Protein AF-N9DB16-F1 (afdb_monomer_lite)

Secondary structure (DSSP, 8-state):
---HHHHHHHTT---TTTSHHHHHTHHHHT-SSS-HHHHHHHHT--HHHHHHHHHHHHHHTT---TTTHHHHHHHHHHTHHHHHHS-HHHHHHHH---HHHHHHHHHHHHHHHTT-

Foldseek 3Di:
DPPLVVVCVVPVDDDPPQPSLLVVCVCLLCPPPDDLVRSCVVSVHDSVSSVVSNVVSCVVVVPDPPPPPVVLLVVLVVCVVCLPPPDLVVCCVPVVDDSVSSVVSNVSSVVVVVVD

Sequence (116 aa):
MIDTFAWCLAYGLKGYKGILGRYQHRDTILNPVMTIKQIAEQLKITIEEIHNARKALRRKLKIEETIGQGKIEKWVLQHAIPLTNLKIKQLQQEYQISKEQIKYRRILLKKLQSKI

Structure (mmCIF, N/CA/C/O backbone):
data_AF-N9DB16-F1
#
_entry.id   AF-N9DB16-F1
#
loop_
_atom_site.group_PDB
_atom_site.id
_atom_site.type_symbol
_atom_site.label_atom_id
_atom_site.label_alt_id
_atom_site.label_comp_id
_atom_site.label_asym_id
_atom_site.label_entity_id
_atom_site.label_seq_id
_atom_site.pdbx_PDB_ins_code
_atom_site.Cartn_x
_atom_site.Cartn_y
_atom_site.Cartn_z
_atom_site.occupancy
_atom_site.B_iso_or_equiv
_atom_site.auth_seq_id
_atom_site.auth_comp_id
_atom_site.auth_asym_id
_atom_site.auth_atom_id
_atom_site.pdbx_PDB_model_num
ATOM 1 N N . MET A 1 1 ? 8.186 2.051 -42.200 1.00 39.25 1 MET A N 1
ATOM 2 C CA . MET A 1 1 ? 9.256 2.294 -41.211 1.00 39.25 1 MET A CA 1
ATOM 3 C C . MET A 1 1 ? 9.152 3.768 -40.852 1.00 39.25 1 MET A C 1
ATOM 5 O O . MET A 1 1 ? 9.406 4.589 -41.718 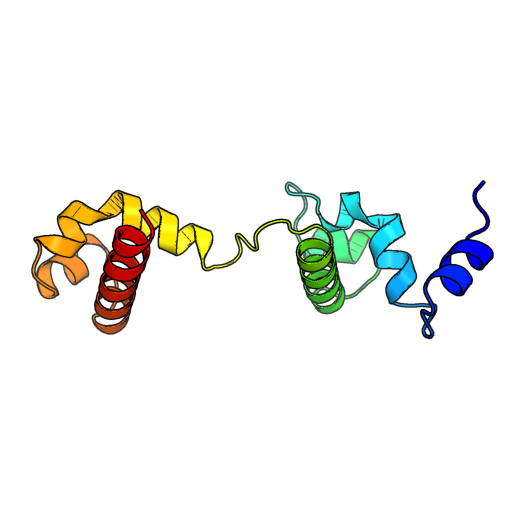1.00 39.25 1 MET A O 1
ATOM 9 N N . ILE A 1 2 ? 8.576 4.110 -39.698 1.00 46.16 2 ILE A N 1
ATOM 10 C CA . ILE A 1 2 ? 8.326 5.520 -39.353 1.00 46.16 2 ILE A CA 1
ATOM 11 C C . ILE A 1 2 ? 9.645 6.101 -38.859 1.00 46.16 2 ILE A C 1
ATOM 13 O O . ILE A 1 2 ? 10.260 5.531 -37.961 1.00 46.16 2 ILE A O 1
ATOM 17 N N . ASP A 1 3 ? 10.074 7.190 -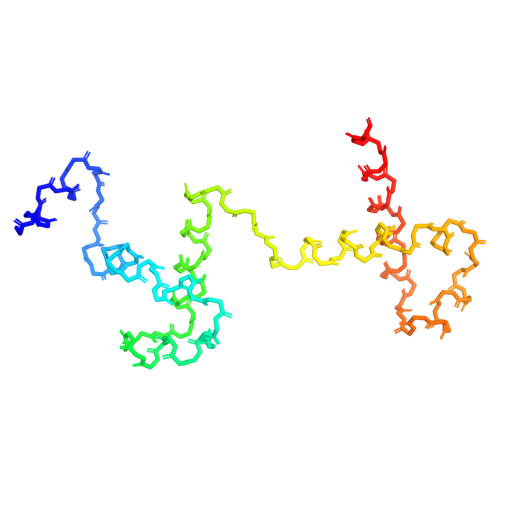39.490 1.00 50.94 3 ASP A N 1
ATOM 18 C CA . ASP A 1 3 ? 11.330 7.868 -39.205 1.00 50.94 3 ASP A CA 1
ATOM 19 C C . ASP A 1 3 ? 11.325 8.411 -37.769 1.00 50.94 3 ASP A C 1
ATOM 21 O O . ASP A 1 3 ? 10.652 9.388 -37.422 1.00 50.94 3 ASP A O 1
ATOM 25 N N . THR A 1 4 ? 12.064 7.709 -36.916 1.00 48.97 4 THR A N 1
ATOM 26 C CA . THR A 1 4 ? 12.228 7.943 -35.481 1.00 48.97 4 THR A CA 1
ATOM 27 C C . THR A 1 4 ? 12.706 9.366 -35.174 1.00 48.97 4 THR A C 1
ATOM 29 O O . THR A 1 4 ? 12.467 9.879 -34.080 1.00 48.97 4 THR A O 1
ATOM 32 N N . PHE A 1 5 ? 13.350 10.026 -36.140 1.00 47.31 5 PHE A N 1
ATOM 33 C CA . PHE A 1 5 ? 13.876 11.376 -35.991 1.00 47.31 5 PHE A CA 1
ATOM 34 C C . PHE A 1 5 ? 12.772 12.444 -36.076 1.00 47.31 5 PHE A C 1
ATOM 36 O O . PHE A 1 5 ? 12.752 13.388 -35.282 1.00 47.31 5 PHE A O 1
ATOM 43 N N . ALA A 1 6 ? 11.797 12.256 -36.973 1.00 49.19 6 ALA A N 1
ATOM 44 C CA . ALA A 1 6 ? 10.711 13.210 -37.208 1.00 49.19 6 ALA A CA 1
ATOM 45 C C . ALA A 1 6 ? 9.738 13.309 -36.018 1.00 49.19 6 ALA A C 1
ATOM 47 O O . ALA A 1 6 ? 9.274 14.396 -35.668 1.00 49.19 6 ALA A O 1
ATOM 48 N N . TRP A 1 7 ? 9.473 12.191 -35.333 1.00 47.47 7 TRP A N 1
ATOM 49 C CA . TRP A 1 7 ? 8.582 12.174 -34.168 1.00 47.47 7 TRP A CA 1
ATOM 50 C C . TRP A 1 7 ? 9.183 12.911 -32.961 1.00 47.47 7 TRP A C 1
ATOM 52 O O . TRP A 1 7 ? 8.475 13.609 -32.243 1.00 47.47 7 TRP A O 1
ATOM 62 N N . CYS A 1 8 ? 10.496 12.828 -32.736 1.00 41.78 8 CYS A N 1
ATOM 63 C CA . CYS A 1 8 ? 11.127 13.489 -31.589 1.00 41.78 8 CYS A CA 1
ATOM 64 C C . CYS A 1 8 ? 11.208 15.012 -31.718 1.00 41.78 8 CYS A C 1
ATOM 66 O O . CYS A 1 8 ? 11.080 15.712 -30.709 1.00 41.78 8 CYS A O 1
ATOM 68 N N . LEU A 1 9 ? 11.362 15.518 -32.943 1.00 45.78 9 LEU A N 1
ATOM 69 C CA . LEU A 1 9 ? 11.320 16.951 -33.233 1.00 45.78 9 LEU A CA 1
ATOM 70 C C . LEU A 1 9 ? 9.923 17.540 -32.999 1.00 45.78 9 LEU A C 1
ATOM 72 O O . LEU A 1 9 ? 9.815 18.603 -32.392 1.00 45.78 9 LEU A O 1
ATOM 76 N N . ALA A 1 10 ? 8.860 16.819 -33.371 1.00 48.47 10 ALA A N 1
ATOM 77 C CA . ALA A 1 10 ? 7.476 17.274 -33.200 1.00 4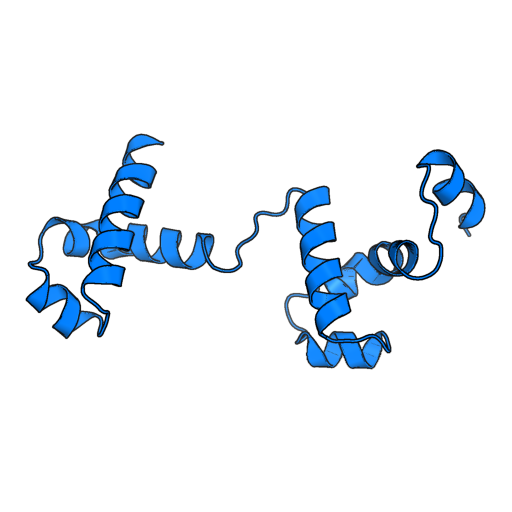8.47 10 ALA A CA 1
ATOM 78 C C . ALA A 1 10 ? 7.049 17.466 -31.728 1.00 48.47 10 ALA A C 1
ATOM 80 O O . ALA A 1 10 ? 6.119 18.220 -31.455 1.00 48.47 10 ALA A O 1
ATOM 81 N N . TYR A 1 11 ? 7.727 16.814 -30.775 1.00 52.41 11 TYR A N 1
ATOM 82 C CA . TYR A 1 11 ? 7.367 16.847 -29.349 1.00 52.41 11 TYR A CA 1
ATOM 83 C C . TYR A 1 11 ? 8.442 17.458 -28.431 1.00 52.41 11 TYR A C 1
ATOM 85 O O . TYR A 1 11 ? 8.320 17.362 -27.210 1.00 52.41 11 TYR A O 1
ATOM 93 N N . GLY A 1 12 ? 9.481 18.099 -28.983 1.00 38.59 12 GLY A N 1
ATOM 94 C CA . GLY A 1 12 ? 10.418 18.935 -28.213 1.00 38.59 12 GLY A CA 1
ATOM 95 C C . GLY A 1 12 ? 11.279 18.197 -27.177 1.00 38.59 12 GLY A C 1
ATOM 96 O O . GLY A 1 12 ? 11.698 18.787 -26.181 1.00 38.59 12 GLY A O 1
ATOM 97 N N . LEU A 1 13 ? 11.551 16.904 -27.375 1.00 45.72 13 LEU A N 1
ATOM 98 C CA . LEU A 1 13 ? 12.252 16.068 -26.394 1.00 45.72 13 LEU A CA 1
ATOM 99 C C . LEU A 1 13 ? 13.773 16.075 -26.637 1.00 45.72 13 LEU A C 1
ATOM 101 O O . LEU A 1 13 ? 14.283 15.307 -27.449 1.00 45.72 13 LEU A O 1
ATOM 105 N N . LYS A 1 14 ? 14.528 16.906 -25.903 1.00 38.22 14 LYS A N 1
ATOM 106 C CA . LYS A 1 14 ? 16.004 16.835 -25.863 1.00 38.22 14 LYS A CA 1
ATOM 107 C C . LYS A 1 14 ? 16.457 15.776 -24.845 1.00 38.22 14 LYS A C 1
ATOM 109 O O . LYS A 1 14 ? 16.192 15.916 -23.657 1.00 38.22 14 LYS A O 1
ATOM 114 N N . GLY A 1 15 ? 17.140 14.721 -25.305 1.00 41.34 15 GLY A N 1
ATOM 115 C CA . GLY A 1 15 ? 17.686 13.653 -24.445 1.00 41.34 15 GLY A CA 1
ATOM 116 C C . GLY A 1 15 ? 17.446 12.250 -25.010 1.00 41.34 15 GLY A C 1
ATOM 117 O O . GLY A 1 15 ? 16.653 11.469 -24.484 1.00 41.34 15 GLY A O 1
ATOM 118 N N . TYR A 1 16 ? 18.115 11.940 -26.120 1.00 42.94 16 TYR A N 1
ATOM 119 C CA . TYR A 1 16 ? 17.703 10.900 -27.070 1.00 42.94 16 TYR A CA 1
ATOM 120 C C . TYR A 1 16 ? 17.942 9.439 -26.644 1.00 42.94 16 TYR A C 1
ATOM 122 O O . TYR A 1 16 ? 17.407 8.543 -27.286 1.00 42.94 16 TYR A O 1
ATOM 130 N N . LYS A 1 17 ? 18.671 9.150 -25.556 1.00 49.56 17 LYS A N 1
ATOM 131 C CA . LYS A 1 17 ? 18.933 7.750 -25.150 1.00 49.56 17 LYS A CA 1
ATOM 132 C C . LYS A 1 17 ? 17.927 7.161 -24.153 1.00 49.56 17 LYS A C 1
ATOM 134 O O . LYS A 1 17 ? 17.624 5.979 -24.240 1.00 49.56 17 LYS A O 1
ATOM 139 N N . GLY A 1 18 ? 17.360 7.960 -23.244 1.00 47.97 18 GLY A N 1
ATOM 140 C CA . GLY A 1 18 ? 16.523 7.434 -22.149 1.00 47.97 18 GLY A CA 1
ATOM 141 C C . GLY A 1 18 ? 15.007 7.546 -22.354 1.00 47.97 18 GLY A C 1
ATOM 142 O O . GLY A 1 18 ? 14.236 6.851 -21.699 1.00 47.97 18 GLY A O 1
ATOM 143 N N . ILE A 1 19 ? 14.528 8.451 -23.212 1.00 47.09 19 ILE A N 1
ATOM 144 C CA . ILE A 1 19 ? 13.083 8.730 -23.367 1.00 47.09 19 ILE A CA 1
ATOM 145 C C . ILE A 1 19 ? 12.465 7.931 -24.528 1.00 47.09 19 ILE A C 1
ATOM 147 O O . ILE A 1 19 ? 11.341 7.449 -24.397 1.00 47.09 19 ILE A O 1
ATOM 151 N N . LEU A 1 20 ? 13.217 7.712 -25.611 1.00 42.53 20 LEU A N 1
ATOM 152 C CA . LEU A 1 20 ? 12.785 6.966 -26.802 1.00 42.53 20 LEU A CA 1
ATOM 153 C C . LEU A 1 20 ? 12.552 5.469 -26.537 1.00 42.53 20 LEU A C 1
ATOM 155 O O . LEU A 1 20 ? 11.509 4.935 -26.915 1.00 42.53 20 LEU A O 1
ATOM 159 N N . GLY A 1 21 ? 13.451 4.813 -25.791 1.00 50.47 21 GLY A N 1
ATOM 160 C CA . GLY A 1 21 ? 13.319 3.386 -25.462 1.00 50.47 21 GLY A CA 1
ATOM 161 C C . GLY A 1 21 ? 12.068 3.049 -24.638 1.00 50.47 21 GLY A C 1
ATOM 162 O O . GLY A 1 21 ? 11.552 1.936 -24.703 1.00 50.47 21 GLY A O 1
ATOM 163 N N . ARG A 1 22 ? 11.507 4.027 -23.910 1.00 53.44 22 ARG A N 1
ATOM 164 C CA . ARG A 1 22 ? 10.326 3.818 -23.057 1.00 53.44 22 ARG A CA 1
ATOM 165 C C . ARG A 1 22 ? 9.031 3.629 -23.848 1.00 53.44 22 ARG A C 1
ATOM 167 O O . ARG A 1 22 ? 8.146 2.926 -23.375 1.00 53.44 22 ARG A O 1
ATOM 174 N N . TYR A 1 23 ? 8.908 4.225 -25.034 1.00 56.62 23 TYR A N 1
ATOM 175 C CA . TYR A 1 23 ? 7.721 4.048 -25.883 1.00 56.62 23 TYR A CA 1
ATOM 176 C C . TYR A 1 23 ? 7.863 2.872 -26.838 1.00 56.62 23 TYR A C 1
ATOM 178 O O . TYR A 1 23 ? 6.895 2.146 -27.040 1.00 56.62 23 TYR A O 1
ATOM 186 N N . GLN A 1 24 ? 9.069 2.646 -27.363 1.00 63.22 24 GLN A N 1
ATOM 187 C CA . GLN A 1 24 ? 9.338 1.527 -28.264 1.00 63.22 24 GLN A CA 1
ATOM 188 C C . GLN A 1 24 ? 9.150 0.165 -27.576 1.00 63.22 24 GLN A C 1
ATOM 190 O O . GLN A 1 24 ? 8.721 -0.791 -28.211 1.00 63.22 24 GLN A O 1
ATOM 195 N N . HIS A 1 25 ? 9.388 0.095 -26.262 1.00 68.06 25 HIS A N 1
ATOM 196 C CA . HIS A 1 25 ? 9.169 -1.102 -25.447 1.00 68.06 25 HIS A CA 1
ATOM 197 C C . HIS A 1 25 ? 7.973 -0.966 -24.496 1.00 68.06 25 HIS A C 1
ATOM 199 O O . HIS A 1 25 ? 7.956 -1.597 -23.440 1.00 68.06 25 HIS A O 1
ATOM 205 N N . ARG A 1 26 ? 6.975 -0.133 -24.836 1.00 73.75 26 ARG A N 1
ATOM 206 C CA . ARG A 1 26 ? 5.801 0.129 -23.982 1.00 73.75 26 ARG A CA 1
ATOM 207 C C . ARG A 1 26 ? 5.157 -1.162 -23.477 1.00 73.75 26 ARG A C 1
ATOM 209 O O . ARG A 1 26 ? 4.920 -1.277 -22.276 1.00 73.75 26 ARG A O 1
ATOM 216 N N . ASP A 1 27 ? 4.893 -2.109 -24.372 1.00 75.94 27 ASP A N 1
ATOM 217 C CA . ASP A 1 27 ? 4.177 -3.345 -24.03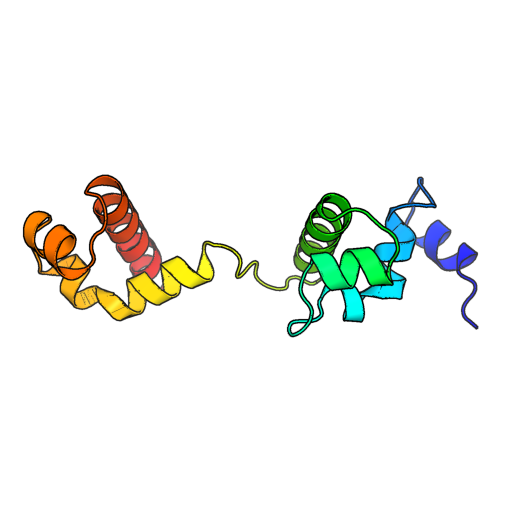7 1.00 75.94 27 ASP A CA 1
ATOM 218 C C . ASP A 1 27 ? 5.019 -4.263 -23.144 1.00 75.94 27 ASP A C 1
ATOM 220 O O . ASP A 1 27 ? 4.505 -4.851 -22.196 1.00 75.94 27 ASP A O 1
ATOM 224 N N . THR A 1 28 ? 6.338 -4.297 -23.355 1.00 77.75 28 THR A N 1
ATOM 225 C CA . THR A 1 28 ? 7.287 -5.014 -22.492 1.00 77.75 28 THR A CA 1
ATOM 226 C C . THR A 1 28 ? 7.388 -4.365 -21.109 1.00 77.75 28 THR A C 1
ATOM 228 O O . THR A 1 28 ? 7.324 -5.048 -20.090 1.00 77.75 28 THR A O 1
ATOM 231 N N . ILE A 1 29 ? 7.488 -3.034 -21.037 1.00 79.50 29 ILE A N 1
ATOM 232 C CA . ILE A 1 29 ? 7.606 -2.290 -19.773 1.00 79.50 29 ILE A CA 1
ATOM 233 C C . ILE A 1 29 ? 6.306 -2.365 -18.964 1.00 79.50 29 ILE A C 1
ATOM 235 O O . ILE A 1 29 ? 6.350 -2.416 -17.733 1.00 79.50 29 ILE A O 1
ATOM 239 N N . LEU A 1 30 ? 5.144 -2.381 -19.618 1.00 79.19 30 LEU A N 1
ATOM 240 C CA . LEU A 1 30 ? 3.836 -2.511 -18.970 1.00 79.19 30 LEU A CA 1
ATOM 241 C C . LEU A 1 30 ? 3.365 -3.965 -18.827 1.00 79.19 30 LEU A C 1
ATOM 243 O O . LEU A 1 30 ? 2.263 -4.178 -18.322 1.00 79.19 30 LEU A O 1
ATOM 247 N N . ASN A 1 31 ? 4.192 -4.947 -19.203 1.00 76.88 31 ASN A N 1
ATOM 248 C CA . ASN A 1 31 ? 3.834 -6.358 -19.149 1.00 76.88 31 ASN A CA 1
ATOM 249 C C . ASN A 1 31 ? 3.434 -6.770 -17.711 1.00 76.88 31 ASN A C 1
ATOM 251 O O . ASN A 1 31 ? 4.219 -6.550 -16.778 1.00 76.88 31 ASN A O 1
ATOM 255 N N . PRO A 1 32 ? 2.225 -7.337 -17.511 1.00 73.94 32 PRO A N 1
ATOM 256 C CA . PRO A 1 32 ? 1.730 -7.711 -16.187 1.00 73.94 32 PRO A CA 1
ATOM 257 C C . PRO A 1 32 ? 2.256 -9.067 -15.693 1.00 73.94 32 PRO A C 1
ATOM 259 O O . PRO A 1 32 ? 2.154 -9.350 -14.503 1.00 73.94 32 PRO A O 1
ATOM 262 N N . VAL A 1 33 ? 2.798 -9.895 -16.588 1.00 77.69 33 VAL A N 1
ATOM 263 C CA . VAL A 1 33 ? 3.297 -11.249 -16.307 1.00 77.69 33 VAL A CA 1
ATOM 264 C C . VAL A 1 33 ? 4.785 -11.222 -15.960 1.00 77.69 33 VAL A C 1
ATOM 266 O O . VAL A 1 33 ? 5.230 -11.930 -15.061 1.00 77.69 33 VAL A O 1
ATOM 269 N N . MET A 1 34 ? 5.564 -10.388 -16.650 1.00 72.94 34 MET A N 1
ATOM 270 C CA . MET A 1 34 ? 7.009 -10.308 -16.447 1.00 72.94 34 MET A CA 1
ATOM 271 C C . MET A 1 34 ? 7.375 -9.507 -15.196 1.00 72.94 34 MET A C 1
ATOM 273 O O . MET A 1 34 ? 6.873 -8.405 -14.944 1.00 72.94 34 MET A O 1
ATOM 277 N N . THR A 1 35 ? 8.329 -10.034 -14.430 1.00 83.25 35 THR A N 1
ATOM 278 C CA . THR A 1 35 ? 8.924 -9.304 -13.307 1.00 83.25 35 THR A CA 1
ATOM 279 C C . THR A 1 35 ? 9.787 -8.144 -13.806 1.00 83.25 35 THR A C 1
ATOM 281 O O . THR A 1 35 ? 10.321 -8.165 -14.914 1.00 83.25 35 THR A O 1
ATOM 284 N N . ILE A 1 36 ? 9.981 -7.125 -12.964 1.00 76.88 36 ILE A N 1
ATOM 285 C CA . ILE A 1 36 ? 10.828 -5.969 -13.306 1.00 76.88 36 ILE A CA 1
ATOM 286 C C . ILE A 1 36 ? 12.266 -6.403 -13.615 1.00 76.88 36 ILE A C 1
ATOM 288 O O . ILE A 1 36 ? 12.873 -5.849 -14.524 1.00 76.88 36 ILE A O 1
ATOM 292 N N . LYS A 1 37 ? 12.779 -7.423 -12.916 1.00 78.88 37 LYS A N 1
ATOM 293 C CA . LYS A 1 37 ? 14.109 -7.989 -13.158 1.00 78.88 37 LYS A CA 1
ATOM 294 C C . LYS A 1 37 ? 14.219 -8.617 -14.552 1.00 78.88 37 LYS A C 1
ATOM 296 O O . LYS A 1 37 ? 15.149 -8.299 -15.278 1.00 78.88 37 LYS A O 1
ATOM 301 N N . GLN A 1 38 ? 13.236 -9.422 -14.957 1.00 77.88 38 GLN A N 1
ATOM 302 C CA . GLN A 1 38 ? 13.214 -10.025 -16.297 1.00 77.88 38 GLN A CA 1
ATOM 303 C C . GLN A 1 38 ? 13.111 -8.968 -17.403 1.00 77.88 38 GLN A C 1
ATOM 305 O O . GLN A 1 38 ? 13.752 -9.085 -18.441 1.00 77.88 38 GLN A O 1
ATOM 310 N N . ILE A 1 39 ? 12.330 -7.908 -17.176 1.00 77.50 39 ILE A N 1
ATOM 311 C CA . ILE A 1 39 ? 12.222 -6.792 -18.125 1.00 77.50 39 ILE A CA 1
ATOM 312 C C . ILE A 1 39 ? 13.552 -6.027 -18.207 1.00 77.50 39 ILE A C 1
ATOM 314 O O . ILE A 1 39 ? 13.988 -5.675 -19.299 1.00 77.50 39 ILE A O 1
ATOM 318 N N . ALA A 1 40 ? 14.201 -5.782 -17.067 1.00 78.00 40 ALA A N 1
ATOM 319 C CA . ALA A 1 40 ? 15.507 -5.134 -16.987 1.00 78.00 40 ALA A CA 1
ATOM 320 C C . ALA A 1 40 ? 16.582 -5.930 -17.749 1.00 78.00 40 ALA A C 1
ATOM 322 O O . ALA A 1 40 ? 17.320 -5.358 -18.548 1.00 78.00 40 ALA A O 1
ATOM 323 N N . GLU A 1 41 ? 16.609 -7.254 -17.578 1.00 78.88 41 GLU A N 1
ATOM 324 C CA . GLU A 1 41 ? 17.500 -8.164 -18.308 1.00 78.88 41 GLU A CA 1
ATOM 325 C C . GLU A 1 41 ? 17.218 -8.157 -19.819 1.00 78.88 41 GLU A C 1
ATOM 327 O O . GLU A 1 41 ? 18.142 -8.008 -20.619 1.00 78.88 41 GLU A O 1
ATOM 332 N N . GLN A 1 42 ? 15.945 -8.240 -20.222 1.00 77.62 42 GLN A N 1
ATOM 333 C CA . GLN A 1 42 ? 15.545 -8.238 -21.634 1.00 77.62 42 GLN A CA 1
ATOM 334 C C . GLN A 1 42 ? 15.890 -6.922 -22.340 1.00 77.62 42 GLN A C 1
ATOM 336 O O . GLN A 1 42 ? 16.322 -6.925 -23.492 1.00 77.62 42 GLN A O 1
ATOM 341 N N . LEU A 1 43 ? 15.684 -5.794 -21.659 1.00 75.44 43 LEU A N 1
ATOM 342 C CA . LEU A 1 43 ? 15.915 -4.461 -22.212 1.00 75.44 43 LEU A CA 1
ATOM 343 C C . LEU A 1 43 ? 17.336 -3.943 -21.945 1.00 75.44 43 LEU A C 1
ATOM 345 O O . LEU A 1 43 ? 17.668 -2.853 -22.404 1.00 75.44 43 LEU A O 1
ATOM 349 N N . LYS A 1 44 ? 18.174 -4.720 -21.241 1.00 76.19 44 LYS A N 1
ATOM 350 C CA . LYS A 1 44 ? 19.546 -4.365 -20.835 1.00 76.19 44 LYS A CA 1
ATOM 351 C C . LYS A 1 44 ? 19.630 -2.997 -20.144 1.00 76.19 44 LYS A C 1
ATOM 353 O O . LYS A 1 44 ? 20.533 -2.209 -20.418 1.00 76.19 44 LYS A O 1
ATOM 358 N N . ILE A 1 45 ? 18.680 -2.724 -19.255 1.00 77.12 45 ILE A N 1
ATOM 359 C CA . ILE A 1 45 ? 18.603 -1.487 -18.464 1.00 77.12 45 ILE A CA 1
ATOM 360 C C . ILE A 1 45 ? 18.410 -1.801 -16.988 1.00 77.12 45 ILE A C 1
ATOM 362 O O . ILE A 1 45 ? 18.095 -2.928 -16.614 1.00 77.12 45 ILE A O 1
ATOM 366 N N . THR A 1 46 ? 18.613 -0.810 -16.129 1.00 75.81 46 THR A N 1
ATOM 367 C CA . THR A 1 46 ? 18.530 -1.019 -14.685 1.00 75.81 46 THR A CA 1
ATOM 368 C C . THR A 1 46 ? 17.084 -1.182 -14.210 1.00 75.81 46 THR A C 1
ATOM 370 O O . THR A 1 46 ? 16.126 -0.671 -14.796 1.00 75.81 46 THR A O 1
ATOM 373 N N . ILE A 1 47 ? 16.921 -1.873 -13.080 1.00 77.38 47 ILE A N 1
ATOM 374 C CA . ILE A 1 47 ? 15.629 -2.034 -12.396 1.00 77.38 47 ILE A CA 1
ATOM 375 C C . ILE A 1 47 ? 15.005 -0.663 -12.083 1.00 77.38 47 ILE A C 1
ATOM 377 O O . ILE A 1 47 ? 13.805 -0.462 -12.283 1.00 77.38 47 ILE A O 1
ATOM 381 N N . GLU A 1 48 ? 15.815 0.299 -11.638 1.00 73.56 48 GLU A N 1
ATOM 382 C CA . GLU A 1 48 ? 15.369 1.655 -11.313 1.00 73.56 48 GLU A CA 1
ATOM 383 C C . GLU A 1 48 ? 14.861 2.416 -12.548 1.00 73.56 48 GLU A C 1
ATOM 385 O O . GLU A 1 48 ? 13.801 3.050 -12.506 1.00 73.56 48 GLU A O 1
ATOM 390 N N . GLU A 1 49 ? 15.542 2.288 -13.688 1.00 73.12 49 GLU A N 1
ATOM 391 C CA . GLU A 1 49 ? 15.080 2.856 -14.956 1.00 73.12 49 GLU A CA 1
ATOM 392 C C . GLU A 1 49 ? 13.741 2.261 -15.400 1.00 73.12 49 GLU A C 1
ATOM 394 O O . GLU A 1 49 ? 12.879 3.008 -15.869 1.00 73.12 49 GLU A O 1
ATOM 399 N N . ILE A 1 50 ? 13.506 0.960 -15.184 1.00 76.94 50 ILE A N 1
ATOM 400 C CA . ILE A 1 50 ? 12.200 0.331 -15.444 1.00 76.94 50 ILE A CA 1
ATOM 401 C C . ILE A 1 50 ? 11.115 0.888 -14.524 1.00 76.94 50 ILE A C 1
ATOM 403 O O . ILE A 1 50 ? 10.013 1.186 -14.994 1.00 76.94 50 ILE A O 1
ATOM 407 N N . HIS A 1 51 ? 11.397 1.075 -13.232 1.00 78.06 51 HIS A N 1
ATOM 408 C CA . HIS A 1 51 ? 10.446 1.699 -12.309 1.00 78.06 51 HIS A CA 1
ATOM 409 C C . HIS A 1 51 ? 10.063 3.110 -12.768 1.00 78.06 51 HIS A C 1
ATOM 411 O O . HIS A 1 51 ? 8.873 3.432 -12.870 1.00 78.06 51 HIS A O 1
ATOM 417 N N . ASN A 1 52 ? 11.058 3.926 -13.115 1.00 77.69 52 ASN A N 1
ATOM 418 C CA . ASN A 1 52 ? 10.858 5.288 -13.601 1.00 77.69 52 ASN A CA 1
ATOM 419 C C . ASN A 1 52 ? 10.118 5.316 -14.946 1.00 77.69 52 ASN A C 1
ATOM 421 O O . ASN A 1 52 ? 9.217 6.135 -15.146 1.00 77.69 52 ASN A O 1
ATOM 425 N N . ALA A 1 53 ? 10.440 4.395 -15.856 1.00 77.44 53 ALA A N 1
ATOM 426 C CA . ALA A 1 53 ? 9.760 4.235 -17.135 1.00 77.44 53 ALA A CA 1
ATOM 427 C C . ALA A 1 53 ? 8.287 3.859 -16.963 1.00 77.44 53 ALA A C 1
ATOM 429 O O . ALA A 1 53 ? 7.412 4.513 -17.528 1.00 77.44 53 ALA A O 1
ATOM 430 N N . ARG A 1 54 ? 8.003 2.847 -16.141 1.00 79.38 54 ARG A N 1
ATOM 431 C CA . ARG A 1 54 ? 6.648 2.362 -15.866 1.00 79.38 54 ARG A CA 1
ATOM 432 C C . ARG A 1 54 ? 5.794 3.450 -15.212 1.00 79.38 54 ARG A C 1
ATOM 434 O O . ARG A 1 54 ? 4.646 3.639 -15.610 1.00 79.38 54 ARG A O 1
ATOM 441 N N . LYS A 1 55 ? 6.366 4.212 -14.274 1.00 77.56 55 LYS A N 1
ATOM 442 C CA . LYS A 1 55 ? 5.727 5.376 -13.636 1.00 77.56 55 LYS A CA 1
ATOM 443 C C . LYS A 1 55 ? 5.391 6.476 -14.646 1.00 77.56 55 LYS A C 1
ATOM 445 O O . LYS A 1 55 ? 4.252 6.935 -14.708 1.00 77.56 55 LYS A O 1
ATOM 450 N N . ALA A 1 56 ? 6.357 6.874 -15.475 1.00 76.56 56 ALA A N 1
ATOM 451 C CA . ALA A 1 56 ? 6.154 7.899 -16.498 1.00 76.56 56 ALA A CA 1
ATOM 452 C C . ALA A 1 56 ? 5.111 7.478 -17.552 1.00 76.56 56 ALA A C 1
ATOM 454 O O . ALA A 1 56 ? 4.236 8.270 -17.908 1.00 76.56 56 ALA A O 1
ATOM 455 N N . LEU A 1 57 ? 5.160 6.221 -18.010 1.00 78.25 57 LEU A N 1
ATOM 456 C CA . LEU A 1 57 ? 4.204 5.669 -18.972 1.00 78.25 57 LEU A CA 1
ATOM 457 C C . LEU A 1 57 ? 2.785 5.637 -18.410 1.00 78.25 57 LEU A C 1
ATOM 459 O O . LEU A 1 57 ? 1.866 6.090 -19.085 1.00 78.25 57 LEU A O 1
ATOM 463 N N . ARG A 1 58 ? 2.597 5.164 -17.172 1.00 77.06 58 ARG A N 1
ATOM 464 C CA . ARG A 1 58 ? 1.273 5.137 -16.533 1.00 77.06 58 ARG A CA 1
ATOM 465 C C . ARG A 1 58 ? 0.673 6.528 -16.383 1.00 77.06 58 ARG A C 1
ATOM 467 O O . ARG A 1 58 ? -0.471 6.726 -16.780 1.00 77.06 58 ARG A O 1
ATOM 474 N N . ARG A 1 59 ? 1.468 7.500 -15.918 1.00 75.19 59 ARG A N 1
ATOM 475 C CA . ARG A 1 59 ? 1.052 8.910 -15.823 1.00 75.19 59 ARG A CA 1
ATOM 476 C C . ARG A 1 59 ? 0.587 9.460 -17.168 1.00 75.19 59 ARG A C 1
ATOM 478 O O . ARG A 1 59 ? -0.485 10.049 -17.243 1.00 75.19 59 ARG A O 1
ATOM 485 N N . LYS A 1 60 ? 1.361 9.243 -18.236 1.00 75.12 60 LYS A N 1
ATOM 486 C CA . LYS A 1 60 ? 1.007 9.758 -19.569 1.00 75.12 60 LYS A CA 1
ATOM 487 C C . LYS A 1 60 ? -0.218 9.063 -20.161 1.00 75.12 60 LYS A C 1
ATOM 489 O O . LYS A 1 60 ? -1.025 9.708 -20.816 1.00 75.12 60 LYS A O 1
ATOM 494 N N . LEU A 1 61 ? -0.355 7.760 -19.929 1.00 74.75 61 LEU A N 1
ATOM 495 C CA . LEU A 1 61 ? -1.463 6.955 -20.444 1.00 74.75 61 LEU A CA 1
ATOM 496 C C . LEU A 1 61 ? -2.719 7.028 -19.568 1.00 74.75 61 LEU A C 1
ATOM 498 O O . LEU A 1 61 ? -3.692 6.346 -19.871 1.00 74.75 61 LEU A O 1
ATOM 502 N N . LYS A 1 62 ? -2.697 7.818 -18.483 1.00 73.56 62 LYS A N 1
ATOM 503 C CA . LYS A 1 62 ? -3.764 7.884 -17.471 1.00 73.56 62 LYS A CA 1
ATOM 504 C C . LYS A 1 62 ? -4.173 6.500 -16.945 1.00 73.56 62 LYS A C 1
ATOM 506 O O . LYS A 1 62 ? -5.316 6.288 -16.559 1.00 73.56 62 LYS A O 1
ATOM 511 N N . ILE A 1 63 ? -3.233 5.555 -16.931 1.00 72.00 63 ILE A N 1
ATOM 512 C CA . ILE A 1 63 ? -3.441 4.248 -16.310 1.00 72.00 63 ILE A CA 1
ATOM 513 C C . ILE A 1 63 ? -3.306 4.481 -14.813 1.00 72.00 63 ILE A C 1
ATOM 515 O O . ILE A 1 63 ? -2.234 4.893 -14.360 1.00 72.00 63 ILE A O 1
ATOM 519 N N . GLU A 1 64 ? -4.378 4.236 -14.061 1.00 61.97 64 GLU A N 1
ATOM 520 C CA . GLU A 1 64 ? -4.368 4.417 -12.613 1.00 61.97 64 GLU A CA 1
ATOM 521 C C . GLU A 1 64 ? -3.188 3.665 -11.986 1.00 61.97 64 GLU A C 1
ATOM 523 O O . GLU A 1 64 ? -2.960 2.473 -12.236 1.00 61.97 64 GLU A O 1
ATOM 528 N N . GLU A 1 65 ? -2.397 4.379 -11.179 1.00 56.19 65 GLU A N 1
ATOM 529 C CA . GLU A 1 65 ? -1.327 3.785 -10.384 1.00 56.19 65 GLU A CA 1
ATOM 530 C C . GLU A 1 65 ? -1.950 2.881 -9.312 1.00 56.19 65 GLU A C 1
ATOM 532 O O . GLU A 1 65 ? -2.117 3.238 -8.153 1.00 56.19 65 GLU A O 1
ATOM 537 N N . THR A 1 66 ? -2.235 1.636 -9.682 1.00 52.69 66 THR A N 1
ATOM 538 C CA . THR A 1 66 ? -2.609 0.554 -8.757 1.00 52.69 66 THR A CA 1
ATOM 539 C C . THR A 1 66 ? -1.417 0.042 -7.938 1.00 52.69 66 THR A C 1
ATOM 541 O O . THR A 1 66 ? -1.468 -1.040 -7.347 1.00 52.69 66 THR A O 1
ATOM 544 N N . ILE A 1 67 ? -0.315 0.798 -7.869 1.00 45.78 67 ILE A N 1
ATOM 545 C CA . ILE A 1 67 ? 0.779 0.502 -6.946 1.00 45.78 67 ILE A CA 1
ATOM 546 C C . ILE A 1 67 ? 0.490 1.230 -5.633 1.00 45.78 67 ILE A C 1
ATOM 548 O O . ILE A 1 67 ? 0.615 2.444 -5.528 1.00 45.78 67 ILE A O 1
ATOM 552 N N . GLY A 1 68 ? 0.101 0.455 -4.621 1.00 49.97 68 GLY A N 1
ATOM 553 C CA . GLY A 1 68 ? -0.036 0.904 -3.234 1.00 49.97 68 GLY A CA 1
ATOM 554 C C . GLY A 1 68 ? -1.444 1.365 -2.871 1.00 49.97 68 GLY A C 1
ATOM 555 O O . GLY A 1 68 ? -2.091 0.718 -2.052 1.00 49.97 68 GLY A O 1
ATOM 556 N N . GLN A 1 69 ? -1.941 2.436 -3.494 1.00 52.62 69 GLN A N 1
ATOM 557 C CA . GLN A 1 69 ? -3.217 3.046 -3.093 1.00 52.62 69 GLN A CA 1
ATOM 558 C C . GLN A 1 69 ? -4.429 2.188 -3.457 1.00 52.62 69 GLN A C 1
ATOM 560 O O . GLN A 1 69 ? -5.171 1.809 -2.559 1.00 52.62 69 GLN A O 1
ATOM 565 N N . GLY A 1 70 ? -4.570 1.755 -4.715 1.00 61.12 70 GLY A N 1
ATOM 566 C CA . GLY A 1 70 ? -5.735 0.962 -5.136 1.00 61.12 70 GLY A CA 1
ATOM 567 C C . GLY A 1 70 ? -5.890 -0.375 -4.395 1.00 61.12 70 GLY A C 1
ATOM 568 O O . GLY A 1 70 ? -7.006 -0.816 -4.131 1.00 61.12 70 GLY A O 1
ATOM 569 N N . LYS A 1 71 ? -4.783 -1.013 -3.981 1.00 74.88 71 LYS A N 1
ATOM 570 C CA . LYS A 1 71 ? -4.845 -2.243 -3.168 1.00 74.88 71 LYS A CA 1
ATOM 571 C C . LYS A 1 71 ? -5.345 -1.964 -1.751 1.00 74.88 71 LYS A C 1
ATOM 573 O O . LYS A 1 71 ? -6.148 -2.736 -1.235 1.00 74.88 71 LYS A O 1
ATOM 578 N N . ILE A 1 72 ? -4.884 -0.876 -1.134 1.00 83.69 72 ILE A N 1
ATOM 579 C CA . ILE A 1 72 ? -5.314 -0.494 0.215 1.00 83.69 72 ILE A CA 1
ATOM 580 C C . ILE A 1 72 ? -6.750 0.032 0.188 1.00 83.69 72 ILE A C 1
ATOM 582 O O . ILE A 1 72 ? -7.528 -0.344 1.053 1.00 83.69 72 ILE A O 1
ATOM 586 N N . GLU A 1 73 ? -7.128 0.836 -0.804 1.00 86.38 73 GLU A N 1
ATOM 587 C CA . GLU A 1 73 ? -8.498 1.326 -0.985 1.00 86.38 73 GLU A CA 1
ATOM 588 C C . GLU A 1 73 ? -9.474 0.169 -1.198 1.00 86.38 73 GLU A C 1
ATOM 590 O O . GLU A 1 73 ? -10.475 0.077 -0.490 1.00 86.38 73 GLU A O 1
ATOM 595 N N . LYS A 1 74 ? -9.136 -0.785 -2.078 1.00 86.44 74 LYS A N 1
ATOM 596 C CA . LYS A 1 74 ? -9.933 -2.003 -2.271 1.00 86.44 74 LYS A CA 1
ATOM 597 C C . LYS A 1 74 ? -10.070 -2.799 -0.975 1.00 86.44 74 LYS A C 1
ATOM 599 O O . LYS A 1 74 ? -11.176 -3.201 -0.628 1.00 86.44 74 LYS A O 1
ATOM 604 N N . TRP A 1 75 ? -8.973 -2.994 -0.241 1.00 90.75 75 TRP A N 1
ATOM 605 C CA . TRP A 1 75 ? -9.012 -3.678 1.052 1.00 90.75 75 TRP A CA 1
ATOM 606 C C . TRP A 1 75 ? -9.906 -2.937 2.056 1.00 90.75 75 TRP A C 1
ATOM 608 O O . TRP A 1 75 ? -10.715 -3.562 2.734 1.00 90.75 75 TRP A O 1
ATOM 618 N N . VAL A 1 76 ? -9.798 -1.607 2.130 1.00 91.94 76 VAL A N 1
ATOM 619 C CA . VAL A 1 76 ? -10.588 -0.761 3.036 1.00 91.94 76 VAL A CA 1
ATOM 620 C C . VAL A 1 76 ? -12.078 -0.836 2.720 1.00 91.94 76 VAL A C 1
ATOM 622 O O . VAL A 1 76 ? -12.876 -0.943 3.647 1.00 91.94 76 VAL A O 1
ATOM 625 N N . LEU A 1 77 ? -12.453 -0.835 1.440 1.00 90.69 77 LEU A N 1
ATOM 626 C CA . LEU A 1 77 ? -13.846 -1.003 1.024 1.00 90.69 77 LEU A CA 1
ATOM 627 C C . LEU A 1 77 ? -14.373 -2.406 1.353 1.00 90.69 77 LEU A C 1
ATOM 629 O O . LEU A 1 77 ? -15.477 -2.531 1.871 1.00 90.69 77 LEU A O 1
ATOM 633 N N . GLN A 1 78 ? -13.570 -3.451 1.131 1.00 93.06 78 GLN A N 1
ATOM 634 C CA . GLN A 1 78 ? -13.938 -4.832 1.472 1.00 93.06 78 GLN A CA 1
ATOM 635 C C . GLN A 1 78 ? -14.156 -5.040 2.980 1.00 93.06 78 GLN A C 1
ATOM 637 O O . GLN A 1 78 ? -15.008 -5.832 3.368 1.00 93.06 78 GLN A O 1
ATOM 642 N N . HIS A 1 79 ? -13.427 -4.310 3.828 1.00 94.00 79 HIS A N 1
ATOM 643 C CA . HIS A 1 79 ? -13.487 -4.435 5.290 1.00 94.00 79 HIS A CA 1
ATOM 644 C C . HIS A 1 79 ? -14.152 -3.218 5.959 1.00 94.00 79 HIS A C 1
ATOM 646 O O . HIS A 1 79 ? -13.877 -2.908 7.121 1.00 94.00 79 HIS A O 1
ATOM 652 N N . ALA A 1 80 ? -15.040 -2.515 5.246 1.00 92.88 80 ALA A N 1
ATOM 653 C CA . ALA A 1 80 ? -15.684 -1.292 5.730 1.00 92.88 80 ALA A CA 1
ATOM 654 C C . ALA A 1 80 ? -16.505 -1.508 7.016 1.00 92.88 80 ALA A C 1
ATOM 656 O O . ALA A 1 80 ? -16.446 -0.687 7.937 1.00 92.88 80 ALA A O 1
ATOM 657 N N . ILE A 1 81 ? -17.223 -2.634 7.107 1.00 93.69 81 ILE A N 1
ATOM 658 C CA . ILE A 1 81 ? -18.048 -2.994 8.271 1.00 93.69 81 ILE A CA 1
ATOM 659 C C . ILE A 1 81 ? -17.160 -3.226 9.513 1.00 93.69 81 ILE A C 1
ATOM 661 O O . ILE A 1 81 ? -17.342 -2.507 10.502 1.00 93.69 81 ILE A O 1
ATOM 665 N N . PRO A 1 82 ? -16.146 -4.121 9.478 1.00 94.38 82 PRO A N 1
ATOM 666 C CA . PRO A 1 82 ? -15.186 -4.267 10.574 1.00 94.38 82 PRO A CA 1
ATOM 667 C C . PRO A 1 82 ? -14.507 -2.955 10.976 1.00 94.38 82 PRO A C 1
ATOM 669 O O . PRO A 1 82 ? -14.432 -2.627 12.161 1.00 94.38 82 PRO A O 1
ATOM 672 N N . LEU A 1 83 ? -14.044 -2.161 10.000 1.00 94.44 83 LEU A N 1
ATOM 673 C CA . LEU A 1 83 ? -13.354 -0.894 10.263 1.00 94.44 83 LEU A CA 1
ATOM 674 C C . LEU A 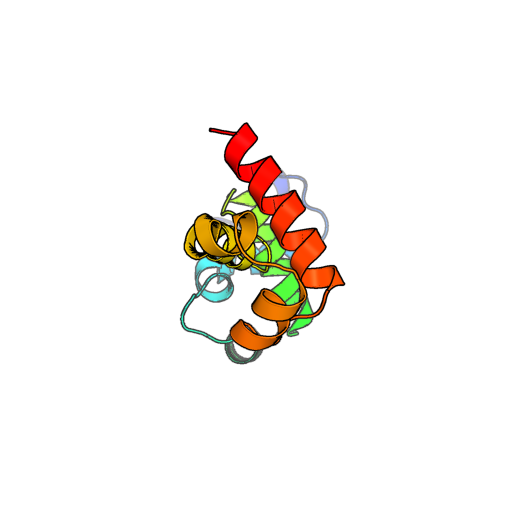1 83 ? -14.227 0.113 11.017 1.00 94.44 83 LEU A C 1
ATOM 676 O O . LEU A 1 83 ? -13.688 0.887 11.817 1.00 94.44 83 LEU A O 1
ATOM 680 N N . THR A 1 84 ? -15.539 0.091 10.784 1.00 93.56 84 THR A N 1
ATOM 681 C CA . THR A 1 84 ? -16.510 0.975 11.440 1.00 93.56 84 THR A CA 1
ATOM 682 C C . THR A 1 84 ? -16.880 0.475 12.834 1.00 93.56 84 THR A C 1
ATOM 684 O O . THR A 1 84 ? -16.888 1.262 13.779 1.00 93.56 84 THR A O 1
ATOM 687 N N . ASN A 1 85 ? -17.110 -0.831 12.985 1.00 94.75 85 ASN A N 1
ATOM 688 C CA . ASN A 1 85 ? -17.776 -1.379 14.169 1.00 94.75 85 ASN A CA 1
ATOM 689 C C . ASN A 1 85 ? -16.818 -1.918 15.241 1.00 94.75 85 ASN A C 1
ATOM 691 O O . ASN A 1 85 ? -17.141 -1.887 16.428 1.00 94.75 85 ASN A O 1
ATOM 695 N N . LEU A 1 86 ? -15.637 -2.410 14.858 1.00 94.50 86 LEU A N 1
ATOM 696 C CA . LEU A 1 86 ? -14.725 -3.060 15.800 1.00 94.50 86 LEU A CA 1
ATOM 697 C C . LEU A 1 86 ? -13.842 -2.059 16.551 1.00 94.50 86 LEU A C 1
ATOM 699 O O . LEU A 1 86 ? -13.459 -0.999 16.049 1.00 94.50 86 LEU A O 1
ATOM 703 N N . LYS A 1 87 ? -13.446 -2.404 17.779 1.00 94.94 87 LYS A N 1
ATOM 704 C CA . LYS A 1 87 ? -12.447 -1.628 18.528 1.00 94.94 87 LYS A CA 1
ATOM 705 C C . LYS A 1 87 ? -11.057 -1.842 17.928 1.00 94.94 87 LYS A C 1
ATOM 707 O O . LYS A 1 87 ? -10.767 -2.882 17.349 1.00 94.94 87 LYS A O 1
ATOM 712 N N . ILE A 1 88 ? -10.154 -0.879 18.141 1.00 92.56 88 ILE A N 1
ATOM 713 C CA . ILE A 1 88 ? -8.772 -0.952 17.627 1.00 92.56 88 ILE A CA 1
ATOM 714 C C . ILE A 1 88 ? -8.101 -2.274 18.026 1.00 92.56 88 ILE A C 1
ATOM 716 O O . ILE A 1 88 ? -7.540 -2.929 17.162 1.00 92.56 88 ILE A O 1
ATOM 720 N N . LYS A 1 89 ? -8.215 -2.708 19.291 1.00 94.06 89 LYS A N 1
ATOM 721 C CA . LYS A 1 89 ? -7.607 -3.969 19.753 1.00 94.06 89 LYS A CA 1
ATOM 722 C C . LYS A 1 89 ? -8.112 -5.202 18.987 1.00 94.06 89 LYS A C 1
ATOM 724 O O . LYS A 1 89 ? -7.306 -6.062 18.665 1.00 94.06 89 LYS A O 1
ATOM 729 N N . GLN A 1 90 ? -9.404 -5.255 18.656 1.00 94.81 90 GLN A N 1
ATOM 730 C CA . GLN A 1 90 ? -9.991 -6.357 17.881 1.00 94.81 90 GLN A CA 1
ATOM 731 C C . GLN A 1 90 ? -9.449 -6.360 16.446 1.00 94.81 90 GLN A C 1
ATOM 733 O O . GLN A 1 90 ? -9.002 -7.388 15.960 1.00 94.81 90 GLN A O 1
ATOM 738 N N . LEU A 1 91 ? -9.363 -5.185 15.813 1.00 94.31 91 LEU A N 1
ATOM 739 C CA . LEU A 1 91 ? -8.784 -5.034 14.471 1.00 94.31 91 LEU A CA 1
ATOM 740 C C . LEU A 1 91 ? -7.290 -5.389 14.420 1.00 94.31 91 LEU A C 1
ATOM 742 O O . LEU A 1 91 ? -6.816 -5.921 13.419 1.00 94.31 91 LEU A O 1
ATOM 746 N N . GLN A 1 92 ? -6.541 -5.088 15.485 1.00 94.44 92 GLN A N 1
ATOM 747 C CA . GLN A 1 92 ? -5.134 -5.481 15.595 1.00 94.44 92 GLN A CA 1
ATOM 748 C C . GLN A 1 92 ? -4.988 -7.001 15.685 1.00 94.44 92 GLN A C 1
ATOM 750 O O . GLN A 1 92 ? -4.092 -7.552 15.056 1.00 94.44 92 GLN A O 1
ATOM 755 N N . GLN A 1 93 ? -5.865 -7.669 16.439 1.00 93.19 93 GLN A N 1
ATOM 756 C CA . GLN A 1 93 ? -5.862 -9.127 16.576 1.00 93.19 93 GLN A CA 1
ATOM 757 C C . GLN A 1 93 ? -6.284 -9.826 15.279 1.00 93.19 93 GLN A C 1
ATOM 759 O O . GLN A 1 93 ? -5.625 -10.768 14.858 1.00 93.19 93 GLN A O 1
ATOM 764 N N . GLU A 1 94 ? -7.343 -9.344 14.628 1.00 93.00 94 GLU A N 1
ATOM 765 C CA . GLU A 1 94 ? -7.920 -9.981 13.441 1.00 93.00 94 GLU A CA 1
ATOM 766 C C . GLU A 1 94 ? -7.032 -9.829 12.200 1.00 93.00 94 GLU A C 1
ATOM 768 O O . GLU A 1 94 ? -6.832 -10.784 11.454 1.00 93.00 94 GLU A O 1
ATOM 773 N N . TYR A 1 95 ? -6.459 -8.639 11.990 1.00 91.25 95 TYR A N 1
ATOM 774 C CA . TYR A 1 95 ? -5.721 -8.328 10.762 1.00 91.25 95 TYR A CA 1
ATOM 775 C C . TYR A 1 95 ? -4.207 -8.210 10.954 1.00 91.25 95 TYR A C 1
ATOM 777 O O . TYR A 1 95 ? -3.501 -7.980 9.976 1.00 91.25 95 TYR A O 1
ATOM 785 N N . GLN A 1 96 ? -3.697 -8.340 12.185 1.00 93.19 96 GLN A N 1
ATOM 786 C CA . GLN A 1 96 ? -2.265 -8.225 12.512 1.00 93.19 96 GLN A CA 1
ATOM 787 C C . GLN A 1 96 ? -1.624 -6.915 12.014 1.00 93.19 96 GLN A C 1
ATOM 789 O O . GLN A 1 96 ? -0.487 -6.871 11.549 1.00 93.19 96 GLN A O 1
ATOM 794 N N . ILE A 1 97 ? -2.376 -5.819 12.102 1.00 90.56 97 ILE A N 1
ATOM 795 C CA . ILE A 1 97 ? -1.970 -4.482 11.644 1.00 90.56 97 ILE A CA 1
ATOM 796 C C . ILE A 1 97 ? -1.759 -3.539 12.824 1.00 90.56 97 ILE A C 1
ATOM 798 O O . ILE A 1 97 ? -2.375 -3.686 13.880 1.00 90.56 97 ILE A O 1
ATOM 802 N N . SER A 1 98 ? -0.908 -2.527 12.646 1.00 92.94 98 SER A N 1
ATOM 803 C CA . SER A 1 98 ? -0.637 -1.553 13.706 1.00 92.94 98 SER A CA 1
ATOM 804 C C . SER A 1 98 ? -1.813 -0.597 13.932 1.00 92.94 98 SER A C 1
ATOM 806 O O . SER A 1 98 ? -2.669 -0.381 13.065 1.00 92.94 98 SER A O 1
ATOM 808 N N . LYS A 1 99 ? -1.830 0.045 15.103 1.00 91.69 99 LYS A N 1
ATOM 809 C CA . LYS A 1 99 ? -2.816 1.076 15.454 1.00 91.69 99 LYS A CA 1
ATOM 810 C C . LYS A 1 99 ? -2.807 2.239 14.458 1.00 91.69 99 LYS A C 1
ATOM 812 O O . LYS A 1 99 ? -3.866 2.748 14.092 1.00 91.69 99 LYS A O 1
ATOM 817 N N . GLU A 1 100 ? -1.630 2.649 14.008 1.00 91.81 100 GLU A N 1
ATOM 818 C CA . GLU A 1 100 ? -1.408 3.728 13.043 1.00 91.81 100 GLU A CA 1
ATOM 819 C C . GLU A 1 100 ? -1.998 3.348 11.687 1.00 91.81 100 GLU A C 1
ATOM 821 O O . GLU A 1 100 ? -2.726 4.136 11.081 1.00 91.81 100 GLU A O 1
ATOM 826 N N . GLN A 1 101 ? -1.773 2.107 11.249 1.00 90.38 101 GLN A N 1
ATOM 827 C CA . GLN A 1 101 ? -2.344 1.605 10.007 1.00 90.38 101 GLN A CA 1
ATOM 828 C C . GLN A 1 101 ? -3.877 1.514 10.079 1.00 90.38 101 GLN A C 1
ATOM 830 O O . GLN A 1 101 ? -4.557 1.855 9.113 1.00 90.38 101 GLN A O 1
ATOM 835 N N . ILE A 1 102 ? -4.449 1.115 11.222 1.00 94.06 102 ILE A N 1
ATOM 836 C CA . ILE A 1 102 ? -5.907 1.123 11.442 1.00 94.06 102 ILE A CA 1
ATOM 837 C C . ILE A 1 102 ? -6.464 2.548 11.350 1.00 94.06 102 ILE A C 1
ATOM 839 O O . ILE A 1 102 ? -7.459 2.780 10.660 1.00 94.06 102 ILE A O 1
ATOM 843 N N . LYS A 1 103 ? -5.820 3.520 12.011 1.00 94.06 103 LYS A N 1
ATOM 844 C CA . LYS A 1 103 ? -6.226 4.934 11.948 1.00 94.06 103 LYS A CA 1
ATOM 845 C C . LYS A 1 103 ? -6.205 5.456 10.513 1.00 94.06 103 LYS A C 1
ATOM 847 O O . LYS A 1 103 ? -7.189 6.047 10.072 1.00 94.06 103 LYS A O 1
ATOM 852 N N . TYR A 1 104 ? -5.120 5.199 9.784 1.00 93.56 104 TYR A N 1
ATOM 853 C CA . TYR A 1 104 ? -4.996 5.582 8.380 1.00 93.56 104 TYR A CA 1
ATOM 854 C C . TYR A 1 104 ? -6.133 4.998 7.532 1.00 93.56 104 TYR A C 1
ATOM 856 O O . TYR A 1 104 ? -6.810 5.732 6.814 1.00 93.56 104 TYR A O 1
ATOM 864 N N . ARG A 1 105 ? -6.411 3.697 7.676 1.00 93.38 105 ARG A N 1
ATOM 865 C CA . ARG A 1 105 ? -7.473 3.002 6.934 1.00 93.38 105 ARG A CA 1
ATOM 866 C C . ARG A 1 105 ? -8.874 3.528 7.248 1.00 93.38 105 ARG A C 1
ATOM 868 O O . ARG A 1 105 ? -9.686 3.638 6.339 1.00 93.38 105 ARG A O 1
ATOM 875 N N . ARG A 1 106 ? -9.151 3.933 8.492 1.00 95.56 106 ARG A N 1
ATOM 876 C CA . ARG A 1 106 ? -10.417 4.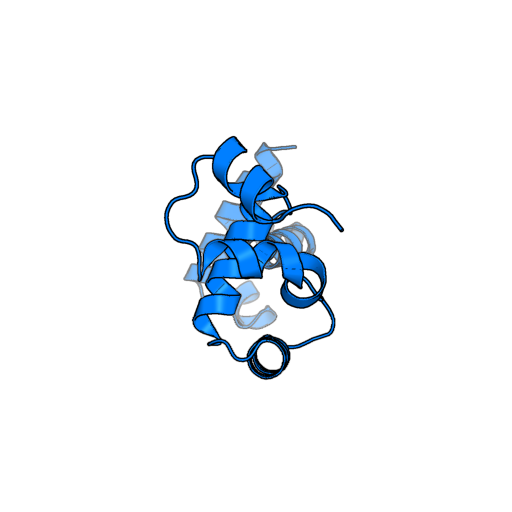599 8.861 1.00 95.56 106 ARG A CA 1
ATOM 877 C C . ARG A 1 106 ? -10.573 5.978 8.230 1.00 95.56 106 ARG A C 1
ATOM 879 O O . ARG A 1 106 ? -11.659 6.321 7.775 1.00 95.56 106 ARG A O 1
ATOM 886 N N . ILE A 1 107 ? -9.503 6.773 8.200 1.00 93.88 107 ILE A N 1
ATOM 887 C CA . ILE A 1 107 ? -9.512 8.076 7.518 1.00 93.88 107 ILE A CA 1
ATOM 888 C C . ILE A 1 107 ? -9.739 7.873 6.018 1.00 93.88 107 ILE A C 1
ATOM 890 O O . ILE A 1 107 ? -10.525 8.598 5.411 1.00 93.88 107 ILE A O 1
ATOM 894 N N . LEU A 1 108 ? -9.080 6.872 5.432 1.00 92.12 108 LEU A N 1
ATOM 895 C CA . LEU A 1 108 ? -9.253 6.522 4.029 1.00 92.12 108 LEU A CA 1
ATOM 896 C C . LEU A 1 108 ? -10.691 6.081 3.734 1.00 92.12 108 LEU A C 1
ATOM 898 O O . LEU A 1 108 ? -11.274 6.580 2.781 1.00 92.12 108 LEU A O 1
ATOM 902 N N . LEU A 1 109 ? -11.293 5.245 4.587 1.00 94.31 109 LEU A N 1
ATOM 903 C CA . LEU A 1 109 ? -12.690 4.821 4.453 1.00 94.31 109 LEU A CA 1
ATOM 904 C C . LEU A 1 109 ? -13.643 6.019 4.390 1.00 94.31 109 LEU A C 1
ATOM 906 O O . LEU A 1 109 ? -14.450 6.104 3.470 1.00 94.31 109 LEU A O 1
ATOM 910 N N . LYS A 1 110 ? -13.493 6.983 5.310 1.00 93.31 110 LYS A N 1
ATOM 911 C CA . LYS A 1 110 ? -14.304 8.213 5.317 1.00 93.31 110 LYS A CA 1
ATOM 912 C C . LYS A 1 110 ? -14.171 8.999 4.011 1.00 93.31 110 LYS A C 1
ATOM 914 O O . LYS A 1 110 ? -15.171 9.451 3.471 1.00 93.31 110 LYS A O 1
ATOM 919 N N . LYS A 1 111 ? -12.946 9.134 3.491 1.00 88.75 111 LYS A N 1
ATOM 920 C CA . LYS A 1 111 ? -12.676 9.831 2.221 1.00 88.75 111 LYS A CA 1
ATOM 921 C C . LYS A 1 111 ? -13.254 9.110 1.005 1.00 88.75 111 LYS A C 1
ATOM 923 O O . LYS A 1 111 ? -13.586 9.765 0.024 1.00 88.75 111 LYS A O 1
ATOM 928 N N . LEU A 1 112 ? -13.309 7.780 1.037 1.00 87.12 112 LEU A N 1
ATOM 929 C CA . LEU A 1 112 ? -13.886 6.983 -0.044 1.00 87.12 112 LEU A CA 1
ATOM 930 C C . LEU A 1 112 ? -15.416 7.056 -0.023 1.00 87.12 112 LEU A C 1
ATOM 932 O O . LEU A 1 112 ? -16.019 7.211 -1.074 1.00 87.12 112 LEU A O 1
ATOM 936 N N . GLN A 1 113 ? -16.029 7.023 1.163 1.00 85.62 113 GLN A N 1
ATOM 937 C CA . GLN A 1 113 ? -17.480 7.160 1.323 1.00 85.62 113 GLN A CA 1
ATOM 938 C C . GLN A 1 113 ? -17.990 8.564 0.981 1.00 85.62 113 GLN A C 1
ATOM 940 O O . GLN A 1 113 ? -19.090 8.684 0.471 1.00 85.62 113 GLN A O 1
ATOM 945 N N . SER A 1 114 ? -17.202 9.618 1.216 1.00 80.31 114 SER A N 1
ATOM 946 C CA . SER A 1 114 ? -17.596 10.997 0.888 1.00 80.31 114 SER A CA 1
ATOM 947 C C . SER A 1 114 ? -17.488 11.356 -0.599 1.00 80.31 114 SER A C 1
ATOM 949 O O . SER A 1 114 ? -17.796 12.484 -0.970 1.00 80.31 114 SER A O 1
ATOM 951 N N . LYS A 1 115 ? -16.923 10.470 -1.426 1.00 66.38 115 LYS A N 1
ATOM 952 C CA . LYS A 1 115 ? -16.779 10.662 -2.880 1.00 66.38 115 LYS A CA 1
ATOM 953 C C . LYS A 1 115 ? -17.895 9.990 -3.686 1.00 66.38 115 LYS A C 1
ATOM 955 O O . LYS A 1 115 ? -17.937 10.192 -4.897 1.00 66.38 115 LYS A O 1
ATOM 960 N N . ILE A 1 116 ? -18.703 9.159 -3.030 1.00 55.16 116 ILE A N 1
ATOM 961 C CA . ILE A 1 116 ? -19.892 8.499 -3.579 1.00 55.16 116 ILE A CA 1
ATOM 962 C C . ILE A 1 116 ? -21.081 9.414 -3.304 1.00 55.16 116 ILE A C 1
ATOM 964 O O . ILE A 1 116 ? -21.905 9.569 -4.226 1.00 55.16 116 ILE A O 1
#

Radius of gyration: 20.68 Å; chains: 1; bounding box: 39×30×61 Å

Organism: NCBI:txid1257043

pLDDT: mean 74.56, std 17.62, range [38.22, 95.56]